Protein AF-A0A6C0LV69-F1 (afdb_monomer_lite)

pLDDT: mean 87.44, std 5.68, range [59.41, 93.44]

Secondary structure (DSSP, 8-state):
-HHHHHHHHHHHHHHHHHHHHHHHHHHHHHHHTSS-HHHHHHHH---HHHHHHHHHHHHHHHHHHHHHHHHHHHHHHT-

Organism: NCBI:txid1070528

Foldseek 3Di:
DVLVVLLVVLVVQLVVLVVQLVVLVVLVVVCVPDPDQVVSCVVVVDHPVNSVVSNVVSVVSNVVSVVSNVVSVVVVVVD

Structure (mmCIF, N/CA/C/O backbone):
data_AF-A0A6C0LV69-F1
#
_entry.id   AF-A0A6C0LV69-F1
#
loop_
_atom_site.group_PDB
_atom_site.id
_atom_site.type_symbol
_atom_site.label_atom_id
_atom_site.label_alt_id
_atom_site.label_comp_id
_atom_site.label_asym_id
_atom_site.label_entity_id
_atom_site.label_seq_id
_atom_site.pdbx_PDB_ins_code
_atom_site.Cartn_x
_atom_site.Cartn_y
_atom_site.Cartn_z
_atom_site.occupancy
_atom_site.B_iso_or_equiv
_atom_site.auth_seq_id
_atom_site.auth_comp_id
_atom_site.auth_asym_id
_atom_site.auth_atom_id
_atom_site.pdbx_PDB_model_num
ATOM 1 N N . MET A 1 1 ? -19.666 -11.445 19.599 1.00 66.81 1 MET A N 1
ATOM 2 C CA . MET A 1 1 ? -18.646 -12.194 18.824 1.00 66.81 1 MET A CA 1
ATOM 3 C C . MET A 1 1 ? -18.364 -11.563 17.464 1.00 66.81 1 MET A C 1
ATOM 5 O O . MET A 1 1 ? -17.195 -11.386 17.151 1.00 66.81 1 MET A O 1
ATOM 9 N N . GLU A 1 2 ? -19.377 -11.156 16.691 1.00 80.44 2 GLU A N 1
ATOM 10 C CA . GLU A 1 2 ? -19.184 -10.548 15.357 1.00 80.44 2 GLU A CA 1
ATOM 11 C C . GLU A 1 2 ? -18.257 -9.321 15.349 1.00 80.44 2 GLU A C 1
ATOM 13 O O . GLU A 1 2 ? -17.350 -9.253 14.527 1.00 80.44 2 GLU A O 1
ATOM 18 N N . ASN A 1 3 ? -18.401 -8.395 16.306 1.00 81.06 3 ASN A N 1
ATOM 19 C CA . ASN A 1 3 ? -17.540 -7.205 16.383 1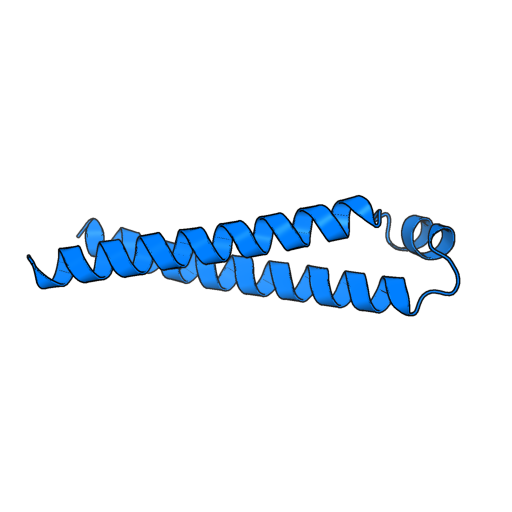.00 81.06 3 ASN A CA 1
ATOM 20 C C . ASN A 1 3 ? -16.060 -7.544 16.649 1.00 81.06 3 ASN A C 1
ATOM 22 O O . ASN A 1 3 ? -15.178 -6.855 16.148 1.00 81.06 3 ASN A O 1
ATOM 26 N N . ILE A 1 4 ? -15.780 -8.613 17.407 1.00 85.06 4 ILE A N 1
ATOM 27 C CA . ILE A 1 4 ? -14.411 -9.078 17.694 1.00 85.06 4 ILE A CA 1
ATOM 28 C C . ILE A 1 4 ? -13.804 -9.715 16.440 1.00 85.06 4 ILE A C 1
ATOM 30 O O . ILE A 1 4 ? -12.659 -9.434 16.097 1.00 85.06 4 ILE A O 1
ATOM 34 N N . LEU A 1 5 ? -14.588 -10.528 15.723 1.00 87.00 5 LEU A N 1
ATOM 35 C CA . LEU A 1 5 ? -14.177 -11.131 14.456 1.00 87.00 5 LEU A CA 1
ATOM 36 C C . LEU A 1 5 ? -13.856 -10.055 13.405 1.00 87.00 5 LEU A C 1
ATOM 38 O O . LEU A 1 5 ? -12.806 -10.107 12.771 1.00 87.00 5 LEU A O 1
ATOM 42 N N . LEU A 1 6 ? -14.728 -9.051 13.263 1.00 86.94 6 LEU A N 1
ATOM 43 C CA . LEU A 1 6 ? -14.523 -7.894 12.383 1.00 86.94 6 LEU A CA 1
ATOM 44 C C . LEU A 1 6 ? -13.227 -7.148 12.707 1.00 86.94 6 LEU A C 1
ATOM 46 O O . LEU A 1 6 ? -12.482 -6.776 11.802 1.00 86.94 6 LEU A O 1
ATOM 50 N N . LEU A 1 7 ? -12.941 -6.964 13.995 1.00 87.12 7 LEU A N 1
ATOM 51 C CA . LEU A 1 7 ? -11.735 -6.286 14.452 1.00 87.12 7 LEU A CA 1
ATOM 52 C C . LEU A 1 7 ? -10.480 -7.104 14.104 1.00 87.12 7 LEU A C 1
ATOM 54 O O . LEU A 1 7 ? -9.547 -6.561 13.516 1.00 87.12 7 LEU A O 1
ATOM 58 N N . LEU A 1 8 ? -10.489 -8.420 14.337 1.00 89.25 8 LEU A N 1
ATOM 59 C CA . LEU A 1 8 ? -9.391 -9.312 13.939 1.00 89.25 8 LEU A CA 1
ATOM 60 C C . LEU A 1 8 ? -9.153 -9.314 12.421 1.00 89.25 8 LEU A C 1
ATOM 62 O O . LEU A 1 8 ? -8.012 -9.187 11.979 1.00 89.25 8 LEU A O 1
ATOM 66 N N . ILE A 1 9 ? -10.219 -9.397 11.619 1.00 89.94 9 ILE A N 1
ATOM 67 C CA . ILE A 1 9 ? -10.123 -9.339 10.1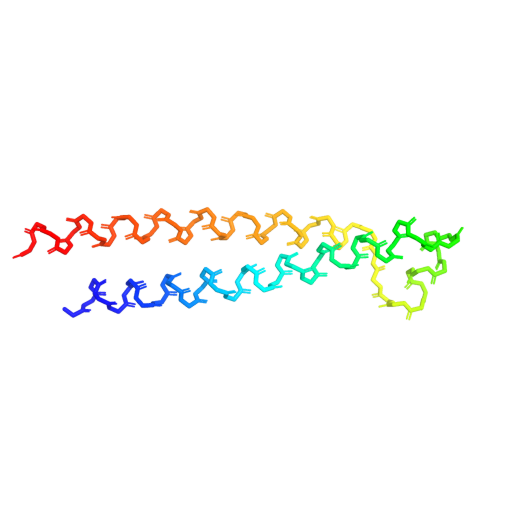53 1.00 89.94 9 ILE A CA 1
ATOM 68 C C . ILE A 1 9 ? -9.551 -7.990 9.707 1.00 89.94 9 ILE A C 1
ATOM 70 O O . ILE A 1 9 ? -8.692 -7.955 8.829 1.00 89.94 9 ILE A O 1
ATOM 74 N N . SER A 1 10 ? -9.969 -6.883 10.330 1.00 89.38 10 SER A N 1
ATOM 75 C CA . SER A 1 10 ? -9.449 -5.550 10.000 1.00 89.38 10 SER A CA 1
ATOM 76 C C . SER A 1 10 ? -7.952 -5.410 10.296 1.00 89.38 10 SER A C 1
ATOM 78 O O . SER A 1 10 ? -7.228 -4.830 9.488 1.00 89.38 10 SER A O 1
ATOM 80 N N . ILE A 1 11 ? -7.466 -6.010 11.389 1.00 89.50 11 ILE A N 1
ATOM 81 C CA . ILE A 1 11 ? -6.038 -6.037 11.734 1.00 89.50 11 ILE A CA 1
ATOM 82 C C . ILE A 1 11 ? -5.255 -6.858 10.704 1.00 89.50 11 ILE A C 1
ATOM 84 O O . ILE A 1 11 ? -4.232 -6.393 10.199 1.00 89.50 11 ILE A O 1
ATOM 88 N N . LEU A 1 12 ? -5.744 -8.054 10.358 1.00 92.69 12 LEU A N 1
ATOM 89 C CA . LEU A 1 12 ? -5.108 -8.911 9.352 1.00 92.69 12 LEU A CA 1
ATOM 90 C C . LEU A 1 12 ? -5.053 -8.228 7.983 1.00 92.69 12 LEU A C 1
ATOM 92 O O . LEU A 1 12 ? -4.005 -8.230 7.334 1.00 92.69 12 LEU A O 1
ATOM 96 N N . LEU A 1 13 ? -6.154 -7.591 7.574 1.00 90.38 13 LEU A N 1
ATOM 97 C CA . LEU A 1 13 ? -6.211 -6.796 6.352 1.00 90.38 13 LEU A CA 1
ATOM 98 C C . LEU A 1 13 ? -5.173 -5.678 6.392 1.00 90.38 13 LEU A C 1
ATOM 100 O O . LEU A 1 13 ? -4.344 -5.623 5.490 1.00 90.38 13 LEU A O 1
ATOM 104 N N . CYS A 1 14 ? -5.144 -4.875 7.457 1.00 91.12 14 CYS A N 1
ATOM 105 C CA . CYS A 1 14 ? -4.196 -3.772 7.609 1.00 91.12 14 CYS A CA 1
ATOM 106 C C . CYS A 1 14 ? -2.734 -4.241 7.499 1.00 91.12 14 CYS A C 1
ATOM 108 O O . CYS A 1 14 ? -1.931 -3.632 6.782 1.00 91.12 14 CYS A O 1
ATOM 110 N N . PHE A 1 15 ? -2.393 -5.364 8.141 1.00 92.62 15 PHE A N 1
ATOM 111 C CA . PHE A 1 15 ? -1.052 -5.943 8.071 1.00 92.62 15 PHE A CA 1
ATOM 112 C C . PHE A 1 15 ? -0.706 -6.411 6.651 1.00 92.62 15 PHE A C 1
ATOM 114 O O . PHE A 1 15 ? 0.343 -6.048 6.115 1.00 92.62 15 PHE A O 1
ATOM 121 N N . SER A 1 16 ? -1.616 -7.149 6.005 1.00 92.62 16 SER A N 1
ATOM 122 C CA . SER A 1 16 ? -1.424 -7.631 4.631 1.00 92.62 16 SER A CA 1
ATOM 123 C C . SER A 1 16 ? -1.253 -6.479 3.635 1.00 92.62 16 SER A C 1
ATOM 125 O O . SER A 1 16 ? -0.320 -6.484 2.834 1.00 92.62 16 SER A O 1
ATOM 127 N N . THR A 1 17 ? -2.072 -5.431 3.744 1.00 91.19 17 THR A N 1
ATOM 128 C CA . THR A 1 17 ? -2.028 -4.268 2.851 1.00 91.19 17 THR A CA 1
ATOM 129 C C . THR A 1 17 ? -0.797 -3.404 3.094 1.00 91.19 17 THR A C 1
ATOM 131 O O . THR A 1 17 ? -0.250 -2.837 2.151 1.00 91.19 17 THR A O 1
ATOM 134 N N . SER A 1 18 ? -0.309 -3.340 4.337 1.00 91.75 18 SER A N 1
ATOM 135 C CA . SER A 1 18 ? 0.947 -2.656 4.674 1.00 91.75 18 SER A CA 1
ATOM 136 C C . SER A 1 18 ? 2.157 -3.380 4.079 1.00 91.75 18 SER A C 1
ATOM 138 O O . SER A 1 18 ? 3.074 -2.744 3.546 1.00 91.75 18 SER A O 1
ATOM 140 N N . TRP A 1 19 ? 2.140 -4.716 4.100 1.00 92.75 19 TRP A N 1
ATOM 141 C CA . TRP A 1 19 ? 3.147 -5.525 3.418 1.00 92.75 19 TRP A CA 1
ATOM 142 C C . TRP A 1 19 ? 3.106 -5.308 1.900 1.00 92.75 19 TRP A C 1
ATOM 144 O O . TRP A 1 19 ? 4.139 -5.025 1.290 1.00 92.75 19 TRP A O 1
ATOM 154 N N . SER A 1 20 ? 1.915 -5.348 1.290 1.00 91.62 20 SER A N 1
ATOM 155 C CA . SER A 1 20 ? 1.730 -5.057 -0.139 1.00 91.62 20 SER A CA 1
ATOM 156 C C . SER A 1 20 ? 2.245 -3.668 -0.517 1.00 91.62 20 SER A C 1
ATOM 158 O O . SER A 1 20 ? 3.003 -3.538 -1.479 1.00 91.62 20 SER A O 1
ATOM 160 N N . LEU A 1 21 ? 1.914 -2.640 0.271 1.00 91.75 21 LEU A N 1
ATOM 161 C CA . LEU A 1 21 ? 2.400 -1.278 0.057 1.00 91.75 21 LEU A CA 1
ATOM 162 C C . LEU A 1 21 ? 3.932 -1.216 0.083 1.00 91.75 21 LEU A C 1
ATOM 164 O O . LEU A 1 21 ? 4.539 -0.599 -0.790 1.00 91.75 21 LEU A O 1
ATOM 168 N N . THR A 1 22 ? 4.562 -1.899 1.040 1.00 92.75 22 THR A N 1
ATOM 169 C CA . THR A 1 22 ? 6.027 -1.976 1.141 1.00 92.75 22 THR A CA 1
ATOM 170 C C . THR A 1 22 ? 6.640 -2.606 -0.108 1.00 92.75 22 THR A C 1
ATOM 172 O O . THR A 1 22 ? 7.636 -2.102 -0.630 1.00 92.75 22 THR A O 1
ATOM 175 N N . THR A 1 23 ? 6.030 -3.668 -0.636 1.00 91.62 23 THR A N 1
ATOM 176 C CA . THR A 1 23 ? 6.459 -4.291 -1.895 1.00 91.62 23 THR A CA 1
ATOM 177 C C . THR A 1 23 ? 6.365 -3.315 -3.066 1.00 91.62 23 THR A C 1
ATOM 179 O O . THR A 1 23 ? 7.327 -3.179 -3.820 1.00 91.62 23 THR A O 1
ATOM 182 N N . PHE A 1 24 ? 5.260 -2.574 -3.193 1.00 91.62 24 PHE A N 1
ATOM 183 C CA . PHE A 1 24 ? 5.111 -1.566 -4.249 1.00 91.62 24 PHE A CA 1
ATOM 184 C C . PHE A 1 24 ? 6.095 -0.401 -4.109 1.00 91.62 24 PHE A C 1
ATOM 186 O O . PHE A 1 24 ? 6.613 0.078 -5.115 1.00 91.62 24 PHE A O 1
ATOM 193 N N . LEU A 1 25 ? 6.419 0.024 -2.885 1.00 90.81 25 LEU A N 1
ATOM 194 C CA . LEU A 1 25 ? 7.451 1.037 -2.642 1.00 90.81 25 LEU A CA 1
ATOM 195 C C . LEU A 1 25 ? 8.846 0.538 -3.041 1.00 90.81 25 LEU A C 1
ATOM 197 O O . LEU A 1 25 ? 9.608 1.281 -3.659 1.00 90.81 25 LEU A O 1
ATOM 201 N N . ARG A 1 26 ? 9.171 -0.728 -2.749 1.00 89.88 26 ARG A N 1
ATOM 202 C CA . ARG A 1 26 ? 10.431 -1.353 -3.185 1.00 89.88 26 ARG A CA 1
ATOM 203 C C . ARG A 1 26 ? 10.502 -1.485 -4.705 1.00 89.88 26 ARG A C 1
ATOM 205 O O . ARG A 1 26 ? 11.532 -1.155 -5.284 1.00 89.88 26 ARG A O 1
ATOM 212 N N . LEU A 1 27 ? 9.408 -1.898 -5.347 1.00 87.81 27 LEU A N 1
ATOM 213 C CA . LEU A 1 27 ? 9.292 -1.940 -6.809 1.00 87.81 27 LEU A CA 1
ATOM 214 C C . LEU A 1 27 ? 9.475 -0.550 -7.424 1.00 87.81 27 LEU A C 1
ATOM 216 O O . LEU A 1 27 ? 10.230 -0.406 -8.378 1.00 87.81 27 LEU A O 1
ATOM 220 N N . GLN A 1 28 ? 8.852 0.480 -6.845 1.00 87.88 28 GLN A N 1
ATOM 221 C CA . GLN A 1 28 ? 9.027 1.861 -7.293 1.00 87.88 28 GLN A CA 1
ATOM 222 C C . GLN A 1 28 ? 10.480 2.331 -7.127 1.00 87.88 28 GLN A C 1
ATOM 224 O O . GLN A 1 28 ? 11.028 2.965 -8.024 1.00 87.88 28 GLN A O 1
ATOM 229 N N . SER A 1 29 ? 11.129 1.995 -6.011 1.00 88.31 29 SER A N 1
ATOM 230 C CA . SER A 1 29 ? 12.540 2.323 -5.802 1.00 88.31 29 SER A CA 1
ATOM 231 C C . SER A 1 29 ? 13.450 1.621 -6.814 1.00 88.31 29 SER A C 1
ATOM 233 O O . SER A 1 29 ? 14.356 2.262 -7.333 1.00 88.31 29 SER A O 1
ATOM 235 N N . GLY A 1 30 ? 13.207 0.340 -7.112 1.00 85.25 30 GLY A N 1
ATOM 236 C CA . GLY A 1 30 ? 13.964 -0.417 -8.119 1.00 85.25 30 GLY A CA 1
ATOM 237 C C . GLY A 1 30 ? 13.722 0.065 -9.553 1.00 85.25 30 GLY A C 1
ATOM 238 O O . GLY A 1 30 ? 14.621 0.022 -10.393 1.00 85.25 30 GLY A O 1
ATOM 239 N N . HIS A 1 31 ? 12.520 0.573 -9.830 1.00 85.31 31 HIS A N 1
ATOM 240 C CA . HIS A 1 31 ? 12.211 1.243 -11.086 1.00 85.31 31 HIS A CA 1
ATOM 241 C C . HIS A 1 31 ? 13.006 2.547 -11.231 1.00 85.31 31 HIS A C 1
ATOM 243 O O . HIS A 1 31 ? 13.651 2.757 -12.253 1.00 85.31 31 HIS A O 1
ATOM 249 N N . ASN A 1 32 ? 13.028 3.383 -10.189 1.00 85.12 32 ASN A N 1
ATOM 250 C CA . ASN A 1 32 ? 13.735 4.667 -10.201 1.00 85.12 32 ASN A CA 1
ATOM 251 C C . ASN A 1 32 ? 15.260 4.528 -10.321 1.00 85.12 32 ASN A C 1
ATOM 253 O O . ASN A 1 32 ? 15.920 5.453 -10.786 1.00 85.12 32 ASN A O 1
ATOM 257 N N . THR A 1 33 ? 15.829 3.404 -9.878 1.00 86.06 33 THR A N 1
ATOM 258 C CA . THR A 1 33 ? 17.265 3.112 -10.009 1.00 86.06 33 THR A CA 1
ATOM 259 C C . THR A 1 33 ? 17.614 2.376 -11.301 1.00 86.06 33 THR A C 1
ATOM 261 O O . THR A 1 33 ? 18.797 2.183 -11.584 1.00 86.06 33 THR A O 1
ATOM 264 N N . SER A 1 34 ? 16.621 1.957 -12.091 1.00 82.12 34 SER A N 1
ATOM 265 C CA . SER A 1 34 ? 16.869 1.273 -13.358 1.00 82.12 34 SER A CA 1
ATOM 266 C C . SER A 1 34 ? 17.296 2.250 -14.457 1.00 82.12 34 SER A C 1
ATOM 268 O O . SER A 1 34 ? 16.767 3.357 -14.543 1.00 82.12 34 SER A O 1
ATOM 270 N N . PRO A 1 35 ? 18.209 1.834 -15.353 1.00 79.81 35 PRO A N 1
ATOM 271 C CA . PRO A 1 35 ? 18.740 2.694 -16.411 1.00 79.81 35 PRO A CA 1
ATOM 272 C C . PRO A 1 35 ? 17.689 3.088 -17.460 1.00 79.81 35 PRO A C 1
ATOM 274 O O . PRO A 1 35 ? 17.848 4.098 -18.140 1.00 79.81 35 PRO A O 1
ATOM 277 N N . SER A 1 36 ? 16.615 2.307 -17.610 1.00 85.56 36 SER A N 1
ATOM 278 C CA . SER A 1 36 ? 15.462 2.672 -18.433 1.00 85.56 36 SER A CA 1
ATOM 279 C C . SER A 1 36 ? 14.183 1.983 -17.959 1.00 85.56 36 SER A C 1
ATOM 281 O O . SER A 1 36 ? 14.207 0.870 -17.422 1.00 85.56 36 SER A O 1
ATOM 283 N N . THR A 1 37 ? 13.045 2.633 -18.209 1.00 80.38 37 THR A N 1
ATOM 284 C CA . THR A 1 37 ? 11.710 2.096 -17.911 1.00 80.38 37 THR A CA 1
ATOM 285 C C . THR A 1 37 ? 11.432 0.808 -18.692 1.00 80.38 37 THR A C 1
ATOM 287 O O . THR A 1 37 ? 10.916 -0.155 -18.130 1.00 80.38 37 THR A O 1
ATOM 290 N N . ALA A 1 38 ? 11.860 0.749 -19.958 1.00 80.88 38 ALA A N 1
ATOM 291 C CA . ALA A 1 38 ? 11.727 -0.425 -20.817 1.00 80.88 38 ALA A CA 1
ATOM 292 C C . ALA A 1 38 ? 12.530 -1.632 -20.301 1.00 80.88 38 ALA A C 1
ATOM 294 O O 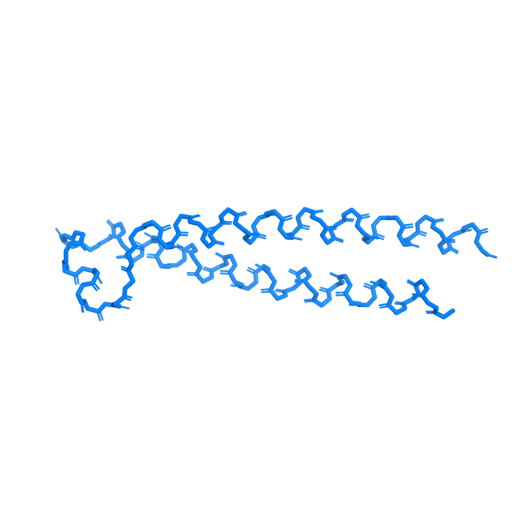. ALA A 1 38 ? 12.023 -2.752 -20.317 1.00 80.88 38 ALA A O 1
ATOM 295 N N . TYR A 1 39 ? 13.752 -1.417 -19.796 1.00 82.75 39 TYR A N 1
ATOM 296 C CA . TYR A 1 39 ? 14.566 -2.488 -19.215 1.00 82.75 39 TYR A CA 1
ATOM 297 C C . TYR A 1 39 ? 13.916 -3.067 -17.955 1.00 82.75 39 TYR A C 1
ATOM 299 O O . TYR A 1 39 ? 13.831 -4.286 -17.804 1.00 82.75 39 TYR A O 1
ATOM 307 N N . PHE A 1 40 ? 13.399 -2.200 -17.081 1.00 83.81 40 PHE A N 1
ATOM 308 C CA . PHE A 1 40 ? 12.689 -2.617 -15.874 1.00 83.81 40 PHE A CA 1
ATOM 309 C C . PHE A 1 40 ? 11.418 -3.410 -16.205 1.00 83.81 40 PHE A C 1
ATOM 311 O O . PHE A 1 40 ? 11.212 -4.496 -15.666 1.00 83.81 40 PHE A O 1
ATOM 318 N N . THR A 1 41 ? 10.590 -2.914 -17.130 1.00 85.69 41 THR A N 1
ATOM 319 C CA . THR A 1 41 ? 9.357 -3.606 -17.527 1.00 85.69 41 THR A CA 1
ATOM 320 C C . THR A 1 41 ? 9.637 -4.943 -18.200 1.00 85.69 41 THR A C 1
ATOM 322 O O . THR A 1 41 ? 8.949 -5.909 -17.891 1.00 85.69 41 THR A O 1
ATOM 325 N N . ASN A 1 42 ? 10.666 -5.043 -19.042 1.00 85.56 42 ASN A N 1
ATOM 326 C CA . ASN A 1 42 ? 11.018 -6.305 -19.692 1.00 85.56 42 ASN A CA 1
ATOM 327 C C . ASN A 1 42 ? 11.629 -7.326 -18.711 1.00 85.56 42 ASN A C 1
ATOM 329 O O . ASN A 1 42 ? 11.351 -8.515 -18.800 1.00 85.56 42 ASN A O 1
ATOM 333 N N . THR A 1 43 ? 12.430 -6.868 -17.742 1.00 85.31 43 THR A N 1
ATOM 334 C CA . THR A 1 43 ? 13.104 -7.752 -16.770 1.00 85.31 43 THR A CA 1
ATOM 335 C C . THR A 1 43 ? 12.160 -8.224 -15.666 1.00 85.31 43 THR A C 1
ATOM 337 O O . THR A 1 43 ? 12.186 -9.388 -15.276 1.00 85.31 43 THR A O 1
ATOM 340 N N . CYS A 1 44 ? 11.327 -7.324 -15.141 1.00 82.62 44 CYS A N 1
ATOM 341 C CA . CYS A 1 44 ? 10.435 -7.615 -14.019 1.00 82.62 44 CYS A CA 1
ATOM 342 C C . CYS A 1 44 ? 9.010 -7.975 -14.452 1.00 82.62 44 CYS A C 1
ATOM 344 O O . CYS A 1 44 ? 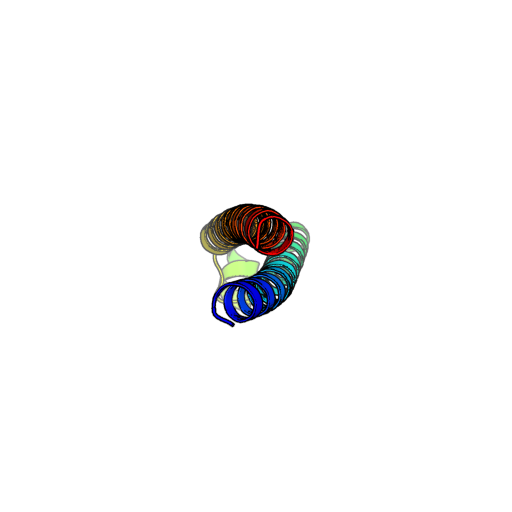8.207 -8.328 -13.594 1.00 82.62 44 CYS A O 1
ATOM 346 N N . ASN A 1 45 ? 8.683 -7.872 -15.746 1.00 88.38 45 ASN A N 1
ATOM 347 C CA . ASN A 1 45 ? 7.332 -8.039 -16.292 1.00 88.38 45 ASN A CA 1
ATOM 348 C C . ASN A 1 45 ? 6.270 -7.192 -15.558 1.00 88.38 45 ASN A C 1
ATOM 350 O O . ASN A 1 45 ? 5.137 -7.618 -15.338 1.00 88.38 45 ASN A O 1
ATOM 354 N N . ILE A 1 46 ? 6.665 -5.995 -15.117 1.00 86.25 46 ILE A N 1
ATOM 355 C CA . ILE A 1 46 ? 5.833 -5.074 -14.339 1.00 86.25 46 ILE A CA 1
ATOM 356 C C . ILE A 1 46 ? 5.909 -3.681 -14.970 1.00 86.25 46 ILE A C 1
ATOM 358 O O . ILE A 1 46 ? 6.992 -3.147 -15.221 1.00 86.25 46 ILE A O 1
ATOM 362 N N . THR A 1 47 ? 4.749 -3.074 -15.215 1.00 87.88 47 THR A N 1
ATOM 363 C CA . THR A 1 47 ? 4.644 -1.708 -15.740 1.00 87.88 47 THR A CA 1
ATOM 364 C C . THR A 1 47 ? 4.660 -0.674 -14.613 1.00 87.88 47 THR A C 1
ATOM 366 O O . THR A 1 47 ? 4.273 -0.948 -13.475 1.00 87.88 47 THR A O 1
ATOM 369 N N . GLU A 1 48 ? 5.080 0.553 -14.928 1.00 86.31 48 GLU A N 1
ATOM 370 C CA . GLU A 1 48 ? 5.024 1.674 -13.980 1.00 86.31 48 GLU A CA 1
ATOM 371 C C . GLU A 1 48 ? 3.580 1.960 -13.526 1.00 86.31 48 GLU A C 1
ATOM 373 O O . GLU A 1 48 ? 3.326 2.252 -12.356 1.00 86.31 48 GLU A O 1
ATOM 378 N N . GLU A 1 49 ? 2.619 1.821 -14.442 1.00 89.00 49 GLU A N 1
ATOM 379 C CA . GLU A 1 49 ? 1.196 1.987 -14.155 1.00 89.00 49 GLU A CA 1
ATOM 380 C C . GLU A 1 49 ? 0.701 0.960 -13.130 1.00 89.00 49 GLU A C 1
ATOM 382 O O . GLU A 1 49 ? 0.033 1.334 -12.167 1.00 89.00 49 GLU A O 1
ATOM 387 N N . TYR A 1 50 ? 1.112 -0.307 -13.254 1.00 89.06 50 TYR A N 1
ATOM 388 C CA . TYR A 1 50 ? 0.785 -1.342 -12.273 1.00 89.06 50 TYR A CA 1
ATOM 389 C C . TYR A 1 50 ? 1.320 -1.000 -10.875 1.00 89.06 50 TYR A C 1
ATOM 391 O O . TYR A 1 50 ? 0.603 -1.141 -9.883 1.00 89.06 50 TYR A O 1
ATOM 399 N N . ILE A 1 51 ? 2.555 -0.489 -10.783 1.00 89.56 51 ILE A N 1
ATOM 400 C CA . ILE A 1 51 ? 3.146 -0.055 -9.505 1.00 89.56 51 ILE A CA 1
ATOM 401 C C . ILE A 1 51 ? 2.347 1.108 -8.905 1.00 89.56 51 ILE A C 1
ATOM 403 O O . ILE A 1 51 ? 2.052 1.103 -7.706 1.00 89.56 51 ILE A O 1
ATOM 407 N N . LYS A 1 52 ? 1.980 2.100 -9.727 1.00 89.88 52 LYS A N 1
ATOM 408 C CA . LYS A 1 52 ? 1.176 3.252 -9.294 1.00 89.88 52 LYS A CA 1
ATOM 409 C C . LYS A 1 52 ? -0.183 2.803 -8.766 1.00 89.88 52 LYS A C 1
ATOM 411 O O . LYS A 1 52 ? -0.513 3.134 -7.627 1.00 89.88 52 LYS A O 1
ATOM 416 N N . VAL A 1 53 ? -0.934 2.026 -9.549 1.00 93.12 53 VAL A N 1
ATOM 417 C CA . VAL A 1 53 ? -2.257 1.514 -9.161 1.00 93.12 53 VAL A CA 1
ATOM 418 C C . VAL A 1 53 ? -2.152 0.691 -7.880 1.00 93.12 53 VAL A C 1
ATOM 420 O O . VAL A 1 53 ? -2.841 0.997 -6.911 1.00 93.12 53 VAL A O 1
ATOM 423 N N . GLY A 1 54 ? -1.221 -0.265 -7.814 1.00 90.19 54 GLY A N 1
ATOM 424 C CA . GLY A 1 54 ? -1.019 -1.107 -6.634 1.00 90.19 54 GLY A CA 1
ATOM 425 C C . GLY A 1 54 ? -0.723 -0.314 -5.358 1.00 90.19 54 GLY A C 1
ATOM 426 O O . GLY A 1 54 ? -1.271 -0.619 -4.293 1.00 90.19 54 GLY A O 1
ATOM 427 N N . LYS A 1 55 ? 0.073 0.759 -5.461 1.00 92.00 55 LYS A N 1
ATOM 428 C CA . LYS A 1 55 ? 0.339 1.674 -4.344 1.00 92.00 55 LYS A CA 1
ATOM 429 C C . LYS A 1 55 ? -0.929 2.397 -3.884 1.00 92.00 55 LYS A C 1
ATOM 431 O O . LYS A 1 55 ? -1.225 2.383 -2.690 1.00 92.00 55 LYS A O 1
ATOM 436 N N . TYR A 1 56 ? -1.682 3.002 -4.806 1.00 93.25 56 TYR A N 1
ATOM 437 C CA . TYR A 1 56 ? -2.919 3.716 -4.465 1.00 93.25 56 TYR A CA 1
ATOM 438 C C . TYR A 1 56 ? -3.966 2.780 -3.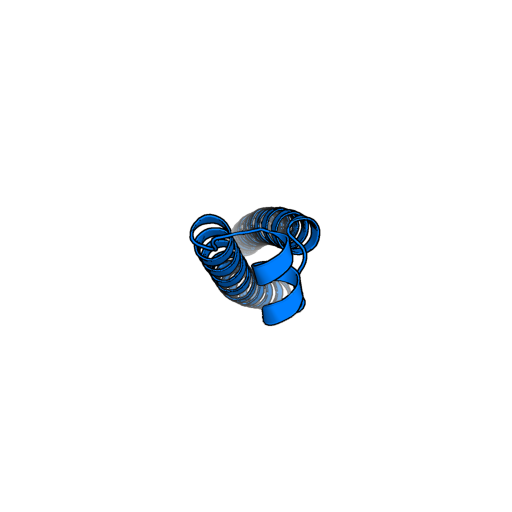863 1.00 93.25 56 TYR A C 1
ATOM 440 O O . TYR A 1 56 ? -4.506 3.084 -2.803 1.00 93.25 56 TYR A O 1
ATOM 448 N N . THR A 1 57 ? -4.186 1.610 -4.467 1.00 92.50 57 THR A N 1
ATOM 449 C CA . THR A 1 57 ? -5.120 0.603 -3.949 1.00 92.50 57 THR A CA 1
ATOM 450 C C . THR A 1 57 ? -4.724 0.139 -2.548 1.00 92.50 57 THR A C 1
ATOM 452 O O . THR A 1 57 ? -5.581 0.062 -1.669 1.00 92.50 57 THR A O 1
ATOM 455 N N . SER A 1 58 ? -3.432 -0.109 -2.300 1.00 91.56 58 SER A N 1
ATOM 456 C CA . SER A 1 58 ? -2.950 -0.515 -0.970 1.00 91.56 58 SER A CA 1
ATOM 457 C C . SER A 1 58 ? -3.207 0.569 0.081 1.00 91.56 58 SER A C 1
ATOM 459 O O . SER A 1 58 ? -3.683 0.261 1.171 1.00 91.56 58 SER A O 1
ATOM 461 N N . ILE A 1 59 ? -2.965 1.843 -0.249 1.00 91.56 59 ILE A N 1
ATOM 462 C CA . ILE A 1 59 ? -3.251 2.975 0.648 1.00 91.56 59 ILE A CA 1
ATOM 463 C C . ILE A 1 59 ? -4.755 3.083 0.930 1.00 91.56 59 ILE A C 1
ATOM 465 O O . ILE A 1 59 ? -5.153 3.208 2.088 1.00 91.56 59 ILE A O 1
ATOM 469 N N . SER A 1 60 ? -5.600 2.991 -0.101 1.00 93.44 60 SER A N 1
ATOM 470 C CA . SER A 1 60 ? -7.059 3.029 0.060 1.00 93.44 60 SER A CA 1
ATOM 471 C C . SER A 1 60 ? -7.570 1.906 0.967 1.00 93.44 60 SER A C 1
ATOM 473 O O . SER A 1 60 ? -8.426 2.150 1.818 1.00 93.44 60 SER A O 1
ATOM 475 N N . LEU A 1 61 ? -7.019 0.695 0.837 1.00 91.62 61 LEU A N 1
ATOM 476 C CA . LEU A 1 61 ? -7.382 -0.440 1.688 1.00 91.62 61 LEU A CA 1
ATOM 477 C C . LEU A 1 61 ? -6.918 -0.263 3.138 1.00 91.62 61 LEU A C 1
ATOM 479 O O . LEU A 1 61 ? -7.671 -0.602 4.051 1.00 91.62 61 LEU A O 1
ATOM 483 N N . ILE A 1 62 ? -5.736 0.319 3.368 1.00 92.06 62 ILE A N 1
ATOM 484 C CA . ILE A 1 62 ? -5.278 0.660 4.723 1.00 92.06 62 ILE A CA 1
ATOM 485 C C . ILE A 1 62 ? -6.259 1.642 5.368 1.00 92.06 62 ILE A C 1
ATOM 487 O O . ILE A 1 62 ? -6.734 1.387 6.474 1.00 92.06 62 ILE A O 1
ATOM 491 N N . ILE A 1 63 ? -6.632 2.717 4.667 1.00 93.00 63 ILE A N 1
ATOM 492 C CA . ILE A 1 63 ? -7.591 3.706 5.185 1.00 93.00 63 ILE A CA 1
ATOM 493 C C . ILE A 1 63 ? -8.923 3.033 5.538 1.00 93.00 63 ILE A C 1
ATOM 495 O O . ILE A 1 63 ? -9.442 3.225 6.638 1.00 93.00 63 ILE A O 1
ATOM 499 N N . LEU A 1 64 ? -9.448 2.195 4.640 1.00 91.75 64 LEU A N 1
ATOM 500 C CA . LEU A 1 64 ? -10.691 1.464 4.877 1.00 91.75 64 LEU A CA 1
ATOM 501 C C . LEU A 1 64 ? -10.583 0.532 6.096 1.00 91.75 64 LEU A C 1
ATOM 503 O O . LEU A 1 64 ? -11.487 0.508 6.931 1.00 91.75 64 LEU A O 1
ATOM 507 N N . SER A 1 65 ? -9.466 -0.189 6.239 1.00 91.19 65 SER A N 1
ATOM 508 C CA . SER A 1 65 ? -9.230 -1.088 7.376 1.00 91.19 65 SER A CA 1
ATOM 509 C C . SER A 1 65 ? -9.203 -0.339 8.713 1.00 91.19 65 SER A C 1
ATOM 511 O O . SER A 1 65 ? -9.805 -0.796 9.684 1.00 91.19 65 SER A O 1
ATOM 513 N N . VAL A 1 66 ? -8.601 0.855 8.749 1.00 90.69 66 VAL A N 1
ATOM 514 C CA . VAL A 1 66 ? -8.548 1.708 9.944 1.00 90.69 66 VAL A CA 1
ATOM 515 C C . VAL A 1 66 ? -9.940 2.218 10.316 1.00 90.69 66 VAL A C 1
ATOM 517 O O . VAL A 1 66 ? -10.309 2.176 11.488 1.00 90.69 66 VAL A O 1
ATOM 520 N N . ILE A 1 67 ? -10.747 2.639 9.336 1.00 92.44 67 ILE A N 1
ATOM 521 C CA . ILE A 1 67 ? -12.135 3.068 9.576 1.00 92.44 67 ILE A CA 1
ATOM 522 C C . ILE A 1 67 ? -12.953 1.924 10.185 1.00 92.44 67 ILE A C 1
ATOM 524 O O . ILE A 1 67 ? -13.647 2.121 11.187 1.00 92.44 67 ILE A O 1
ATOM 528 N N . ILE A 1 68 ? -12.841 0.717 9.619 1.00 89.75 68 ILE A N 1
ATOM 529 C CA . ILE A 1 68 ? -13.527 -0.473 10.138 1.00 89.75 68 ILE A CA 1
ATOM 530 C C . ILE A 1 68 ? -13.072 -0.755 11.572 1.00 89.75 68 ILE A C 1
ATOM 532 O O . ILE A 1 68 ? -13.919 -0.934 12.447 1.00 89.75 68 ILE A O 1
ATOM 536 N N . MET A 1 69 ? -11.767 -0.706 11.840 1.00 88.75 69 MET A N 1
ATOM 537 C CA . MET A 1 69 ? -11.197 -0.947 13.166 1.00 88.75 69 MET A CA 1
ATOM 538 C C . MET A 1 69 ? -11.712 0.050 14.217 1.00 88.75 69 MET A C 1
ATOM 540 O O . MET A 1 69 ? -12.131 -0.363 15.301 1.00 88.75 69 MET A O 1
ATOM 544 N N . ILE A 1 70 ? -11.758 1.349 13.893 1.00 89.31 70 ILE A N 1
ATOM 545 C CA . ILE A 1 70 ? -12.315 2.385 14.781 1.00 89.31 70 ILE A CA 1
ATOM 546 C C . ILE A 1 70 ? -13.804 2.121 15.026 1.00 89.31 70 ILE A C 1
ATOM 548 O O . ILE A 1 70 ? -14.259 2.127 16.171 1.00 89.31 70 ILE A O 1
ATOM 552 N N . SER A 1 71 ? -14.567 1.836 13.967 1.00 87.94 71 SER A N 1
ATOM 553 C CA . SER A 1 71 ? -16.008 1.588 14.075 1.00 87.94 71 SER A CA 1
ATOM 554 C C . SER A 1 71 ? -16.330 0.349 14.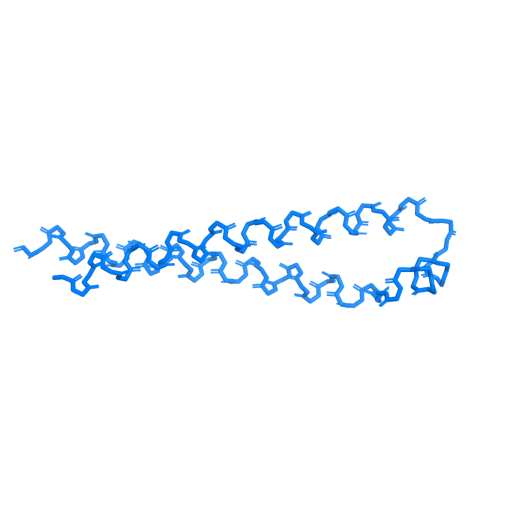922 1.00 87.94 71 SER A C 1
ATOM 556 O O . SER A 1 71 ? -17.243 0.389 15.751 1.00 87.94 71 SER A O 1
ATOM 558 N N . ALA A 1 72 ? -15.548 -0.724 14.773 1.00 86.81 72 ALA A N 1
ATOM 559 C CA . ALA A 1 72 ? -15.675 -1.946 15.555 1.00 86.81 72 ALA A CA 1
ATOM 560 C C . ALA A 1 72 ? -15.314 -1.697 17.026 1.00 86.81 72 ALA A C 1
ATOM 562 O O . ALA A 1 72 ? -16.043 -2.132 17.916 1.00 86.81 72 ALA A O 1
ATOM 563 N N . SER A 1 73 ? -14.253 -0.924 17.280 1.00 85.69 73 SER A N 1
ATOM 564 C CA . SER A 1 73 ? -13.822 -0.544 18.632 1.00 85.69 73 SER A CA 1
ATOM 565 C C . SER A 1 73 ? -14.894 0.262 19.371 1.00 85.69 73 SER A C 1
ATOM 567 O O . SER A 1 73 ? -15.239 -0.059 20.505 1.00 85.69 73 SER A O 1
ATOM 569 N N . VAL A 1 74 ? -15.496 1.264 18.716 1.00 87.81 74 VAL A N 1
ATOM 570 C CA . VAL A 1 74 ? -16.582 2.070 19.307 1.00 87.81 74 VAL A CA 1
ATOM 571 C C . VAL A 1 74 ? -17.808 1.212 19.628 1.00 87.81 74 VAL A C 1
ATOM 573 O O . VAL A 1 74 ? -18.438 1.402 20.668 1.00 87.81 74 VAL A O 1
ATOM 576 N N . ARG A 1 75 ? -18.156 0.261 18.752 1.00 83.88 75 ARG A N 1
ATOM 577 C CA . ARG A 1 75 ? -19.280 -0.660 18.987 1.00 83.88 75 ARG A CA 1
ATOM 578 C C . ARG A 1 75 ? -19.006 -1.612 20.149 1.00 83.88 75 ARG A C 1
ATOM 580 O O . ARG A 1 75 ? -19.923 -1.859 20.922 1.00 83.88 75 ARG A O 1
ATOM 587 N N . LEU A 1 76 ? -17.772 -2.099 20.300 1.00 80.62 76 LEU A N 1
ATOM 588 C CA . LEU A 1 76 ? -17.377 -2.949 21.430 1.00 80.62 76 LEU A CA 1
ATOM 589 C C . LEU A 1 76 ? -17.462 -2.222 22.774 1.00 80.62 76 LEU A C 1
ATOM 591 O O . LEU A 1 76 ? -17.897 -2.832 23.735 1.00 80.62 76 LEU A O 1
ATOM 595 N N . ILE A 1 77 ? -17.101 -0.936 22.839 1.00 79.62 77 ILE A N 1
ATOM 596 C CA . ILE A 1 77 ? -17.190 -0.143 24.082 1.00 79.62 77 ILE A CA 1
ATOM 597 C C . ILE A 1 77 ? -18.649 0.121 24.489 1.00 79.62 77 ILE A C 1
ATOM 599 O O . ILE A 1 77 ? -18.949 0.263 25.669 1.00 79.62 77 ILE A O 1
ATOM 603 N N . LYS A 1 78 ? -19.557 0.229 23.512 1.00 73.75 78 LYS A N 1
ATOM 604 C CA . LYS A 1 78 ? -20.990 0.472 23.750 1.00 73.75 78 LYS A CA 1
ATOM 605 C C . LYS A 1 78 ? -21.804 -0.796 24.040 1.00 73.75 78 LYS A C 1
ATOM 607 O O . LYS A 1 78 ? -22.998 -0.663 24.295 1.00 73.75 78 LYS A O 1
ATOM 612 N N . THR A 1 79 ? -21.200 -1.980 23.926 1.00 59.41 79 THR A N 1
ATOM 613 C CA . THR A 1 79 ? -21.842 -3.274 24.219 1.00 59.41 79 THR A CA 1
ATOM 614 C C . THR A 1 79 ? -21.509 -3.688 25.642 1.00 59.41 79 THR A C 1
ATOM 616 O O . THR A 1 79 ? -22.425 -4.185 26.326 1.00 59.41 79 THR A O 1
#

Radius of gyration: 17.24 Å; chains: 1; bounding box: 41×17×45 Å

Sequence (79 aa):
MENILLLLISILLCFSTSWSLTTFLRLQSGHNTSPSTAYFTNTCNITEEYIKVGKYTSISLIILSVIIMISASVRLIKT